Protein AF-A0AAE1WZX2-F1 (afdb_monomer)

Nearest PDB structures (foldseek):
  6ylh-assembly1_t  TM=7.689E-01  e=3.574E-03  Saccharomyces cerevisiae
  7b2l-assembly1_B  TM=4.454E-01  e=8.174E+00  Saccharomyces cerevisiae S288C

Secondary structure (DSSP, 8-state):
-------SSGGGTTSSSS-S---HHHHHHHHHH-SGGGHHHHHHHHHHHHHHHHHHHHHHHHHHH--S-----HHHHHHHHHHHHHHHHHGGG-TTTTTTHHHHHHHHHHHHHTT--HHHHHHHTT-

InterPro domains:
  IPR027312 Sda1 [PTHR12730] (17-122)

Foldseek 3Di:
DDDDDPPPVVVVPPPPPPPPVPPLVVVLVVCQVPVVVCVVVVVVLVVVLVVLLVVVVVLLVVVVVDPDDDPRPVVSVVSNLSSLVSCVSCCVVCVPSCVCVVVVVVVSCVVCVVRPDPVSVVSVVVD

Mean predicted aligned error: 12.07 Å

Structure (mmCIF, N/CA/C/O backbone):
data_AF-A0AAE1WZX2-F1
#
_entry.id   AF-A0AAE1WZX2-F1
#
loop_
_atom_site.group_PDB
_atom_site.id
_atom_site.type_symbol
_atom_site.label_atom_id
_atom_site.label_alt_id
_atom_site.label_comp_id
_atom_site.label_asym_id
_atom_site.label_entity_id
_atom_site.label_seq_id
_atom_site.pdbx_PDB_ins_code
_atom_site.Cartn_x
_atom_site.Cartn_y
_atom_site.Cartn_z
_atom_site.occupancy
_atom_site.B_iso_or_equiv
_atom_site.auth_seq_id
_atom_site.auth_comp_id
_atom_site.auth_asym_id
_atom_site.auth_atom_id
_atom_site.pdbx_PDB_model_num
ATOM 1 N N . MET A 1 1 ? 2.071 52.238 -14.426 1.00 37.94 1 MET A N 1
ATOM 2 C CA . MET A 1 1 ? 2.712 50.943 -14.741 1.00 37.94 1 MET A CA 1
ATOM 3 C C . MET A 1 1 ? 2.263 49.960 -13.679 1.00 37.94 1 MET A C 1
ATOM 5 O O . MET A 1 1 ? 2.507 50.214 -12.510 1.00 37.94 1 MET A O 1
ATOM 9 N N . ALA A 1 2 ? 1.477 48.960 -14.070 1.00 35.06 2 ALA A N 1
ATOM 10 C CA . ALA A 1 2 ? 0.855 48.009 -13.158 1.00 35.06 2 ALA A CA 1
ATOM 11 C C . ALA A 1 2 ? 1.895 47.001 -12.648 1.00 35.06 2 ALA A C 1
ATOM 13 O O . ALA A 1 2 ? 2.535 46.328 -13.453 1.00 35.06 2 ALA A O 1
ATOM 14 N N . SER A 1 3 ? 2.045 46.902 -11.328 1.00 45.66 3 SER A N 1
ATOM 15 C CA . SER A 1 3 ? 2.708 45.772 -10.679 1.00 45.66 3 SER A CA 1
ATOM 16 C C . SER A 1 3 ? 1.691 44.642 -10.556 1.00 45.66 3 SER A C 1
ATOM 18 O O . SER A 1 3 ? 0.670 44.807 -9.890 1.00 45.66 3 SER A O 1
ATOM 20 N N . LEU A 1 4 ? 1.955 43.516 -11.217 1.00 45.91 4 LEU A N 1
ATOM 21 C CA . LEU A 1 4 ? 1.252 42.254 -10.995 1.00 45.91 4 LEU A CA 1
ATOM 22 C C . LEU A 1 4 ? 2.203 41.256 -10.316 1.00 45.91 4 LEU A C 1
ATOM 24 O O . LEU A 1 4 ? 3.412 41.330 -10.535 1.00 45.91 4 LEU A O 1
ATOM 28 N N . PRO A 1 5 ? 1.668 40.395 -9.437 1.00 48.69 5 PRO A N 1
ATOM 29 C CA . PRO A 1 5 ? 2.390 39.876 -8.286 1.00 48.69 5 PRO A CA 1
ATOM 30 C C . PRO A 1 5 ? 3.218 38.628 -8.585 1.00 48.69 5 PRO A C 1
ATOM 32 O O . PRO A 1 5 ? 2.799 37.722 -9.306 1.00 48.69 5 PRO A O 1
ATOM 35 N N . ASP A 1 6 ? 4.358 38.578 -7.904 1.00 42.53 6 ASP A N 1
ATOM 36 C CA . ASP A 1 6 ? 5.196 37.422 -7.592 1.00 42.53 6 ASP A CA 1
ATOM 37 C C . ASP A 1 6 ? 4.409 36.390 -6.749 1.00 42.53 6 ASP A C 1
ATOM 39 O O . ASP A 1 6 ? 4.695 36.143 -5.587 1.00 42.53 6 ASP A O 1
ATOM 43 N N . LEU A 1 7 ? 3.322 35.840 -7.300 1.00 46.22 7 LEU A N 1
ATOM 44 C CA . LEU A 1 7 ? 2.480 34.819 -6.652 1.00 46.22 7 LEU A CA 1
ATOM 45 C C . LEU A 1 7 ? 2.776 33.406 -7.190 1.00 46.22 7 LEU A C 1
ATOM 47 O O . LEU A 1 7 ? 2.117 32.438 -6.826 1.00 46.22 7 LEU A O 1
ATOM 51 N N . ALA A 1 8 ? 3.755 33.277 -8.089 1.00 45.69 8 ALA A N 1
ATOM 52 C CA . ALA A 1 8 ? 4.148 31.997 -8.675 1.00 45.69 8 ALA A CA 1
ATOM 53 C C . ALA A 1 8 ? 5.298 31.318 -7.910 1.00 45.69 8 ALA A C 1
ATOM 55 O O . ALA A 1 8 ? 5.420 30.096 -7.960 1.00 45.69 8 ALA A O 1
ATOM 56 N N . ALA A 1 9 ? 6.116 32.083 -7.178 1.00 41.31 9 ALA A N 1
ATOM 57 C CA . ALA A 1 9 ? 7.280 31.549 -6.473 1.00 41.31 9 ALA A CA 1
ATOM 58 C C . ALA A 1 9 ? 6.918 30.824 -5.161 1.00 41.31 9 ALA A C 1
ATOM 60 O O . ALA A 1 9 ? 7.634 29.912 -4.750 1.00 41.31 9 ALA A O 1
ATOM 61 N N . ASP A 1 10 ? 5.782 31.160 -4.542 1.00 38.34 10 ASP A N 1
ATOM 62 C CA . ASP A 1 10 ? 5.378 30.585 -3.249 1.00 38.34 10 ASP A CA 1
ATOM 63 C C . ASP A 1 10 ? 4.636 29.236 -3.380 1.00 38.34 10 ASP A C 1
ATOM 65 O O . ASP A 1 10 ? 4.603 28.435 -2.450 1.00 38.34 10 ASP A O 1
ATOM 69 N N . LEU A 1 11 ? 4.114 28.902 -4.569 1.00 44.56 11 LEU A N 1
ATOM 70 C CA . LEU A 1 11 ? 3.355 27.658 -4.780 1.00 44.56 11 LEU A CA 1
ATOM 71 C C . LEU A 1 11 ? 4.228 26.403 -4.936 1.00 44.56 11 LEU A C 1
ATOM 73 O O . LEU A 1 11 ? 3.714 25.287 -4.871 1.00 44.56 11 LEU A O 1
ATOM 77 N N . ILE A 1 12 ? 5.544 26.552 -5.106 1.00 49.81 12 ILE A N 1
ATOM 78 C CA . ILE A 1 12 ? 6.456 25.409 -5.294 1.00 49.81 12 ILE A CA 1
ATOM 79 C C . ILE A 1 12 ? 7.039 24.924 -3.950 1.00 49.81 12 ILE A C 1
ATOM 81 O O . ILE A 1 12 ? 7.570 23.818 -3.851 1.00 49.81 12 ILE A O 1
ATOM 85 N N . SER A 1 13 ? 6.835 25.672 -2.860 1.00 41.59 13 SER A N 1
ATOM 86 C CA . SER A 1 13 ? 7.379 25.336 -1.534 1.00 41.59 13 SER A CA 1
ATOM 87 C C . SER A 1 13 ? 6.486 24.412 -0.685 1.00 41.59 13 SER A C 1
ATOM 89 O O . SER A 1 13 ? 6.749 24.195 0.497 1.00 41.59 13 SER A O 1
ATOM 91 N N . ALA A 1 14 ? 5.439 23.819 -1.273 1.00 40.75 14 ALA A N 1
ATOM 92 C CA . ALA A 1 14 ? 4.497 22.938 -0.570 1.00 40.75 14 ALA A CA 1
ATOM 93 C C . ALA A 1 14 ? 4.634 21.436 -0.902 1.00 40.75 14 ALA A C 1
ATOM 95 O O . ALA A 1 14 ? 3.789 20.647 -0.487 1.00 40.75 14 ALA A O 1
ATOM 96 N N . SER A 1 15 ? 5.692 20.999 -1.600 1.00 47.56 15 SER A N 1
ATOM 97 C CA . SER A 1 15 ? 5.908 19.568 -1.912 1.00 47.56 15 SER A CA 1
ATOM 98 C C . SER A 1 15 ? 7.029 18.893 -1.097 1.00 47.56 15 SER A C 1
ATOM 100 O O . SER A 1 15 ? 7.354 17.733 -1.340 1.00 47.56 15 SER A O 1
ATOM 102 N N . GLY A 1 16 ? 7.629 19.588 -0.122 1.00 40.81 16 GLY A N 1
ATOM 103 C CA . GLY A 1 16 ? 8.845 19.129 0.572 1.00 40.81 16 GLY A CA 1
ATOM 104 C C . GLY A 1 16 ? 8.670 18.546 1.981 1.00 40.81 16 GLY A C 1
ATOM 105 O O . GLY A 1 16 ? 9.660 18.150 2.590 1.00 40.81 16 GLY A O 1
ATOM 106 N N . ARG A 1 17 ? 7.451 18.493 2.539 1.00 43.91 17 ARG A N 1
ATOM 107 C CA . ARG A 1 17 ? 7.222 18.165 3.967 1.00 43.91 17 ARG A CA 1
ATOM 108 C C . ARG A 1 17 ? 6.653 16.774 4.275 1.00 43.91 17 ARG A C 1
ATOM 110 O O . ARG A 1 17 ? 6.260 16.528 5.405 1.00 43.91 17 ARG A O 1
ATOM 117 N N . ALA A 1 18 ? 6.658 15.837 3.327 1.00 42.72 18 ALA A N 1
ATOM 118 C CA . ALA A 1 18 ? 6.295 14.435 3.603 1.00 42.72 18 ALA A CA 1
ATOM 119 C C . ALA A 1 18 ? 7.496 13.468 3.569 1.00 42.72 18 ALA A C 1
ATOM 121 O O . ALA A 1 18 ? 7.310 12.255 3.549 1.00 42.72 18 ALA A O 1
ATOM 122 N N . SER A 1 19 ? 8.721 14.007 3.563 1.00 43.16 19 SER A N 1
ATOM 123 C CA . SER A 1 19 ? 9.962 13.246 3.752 1.00 43.16 19 SER A CA 1
ATOM 124 C C . SER A 1 19 ? 10.500 13.379 5.184 1.00 43.16 19 SER A C 1
ATOM 126 O O . SER A 1 19 ? 11.695 13.217 5.424 1.00 43.16 19 SER A O 1
ATOM 128 N N . GLU A 1 20 ? 9.642 13.625 6.178 1.00 42.97 20 GLU A N 1
ATOM 129 C CA . GLU A 1 20 ? 9.904 12.969 7.456 1.00 42.97 20 GLU A CA 1
ATOM 130 C C . GLU A 1 20 ? 9.727 11.493 7.158 1.00 42.97 20 GLU A C 1
ATOM 132 O O . GLU A 1 20 ? 8.628 11.045 6.856 1.00 42.97 20 GLU A O 1
ATOM 137 N N . LYS A 1 21 ? 10.854 10.790 7.092 1.00 55.00 21 LYS A N 1
ATOM 138 C CA . LYS A 1 21 ? 10.987 9.358 6.867 1.00 55.00 21 LYS A CA 1
ATOM 139 C C . LYS A 1 21 ? 10.022 8.639 7.813 1.00 55.00 21 LYS A C 1
ATOM 141 O O . LYS A 1 21 ? 10.400 8.313 8.936 1.00 55.00 21 LYS A O 1
ATOM 146 N N . LEU A 1 22 ? 8.762 8.481 7.395 1.00 60.44 22 LEU A N 1
ATOM 147 C CA . LEU A 1 22 ? 7.729 7.829 8.181 1.00 60.44 22 LEU A CA 1
ATOM 148 C C . LEU A 1 22 ? 8.310 6.465 8.487 1.00 60.44 22 LEU A C 1
ATOM 150 O O . LEU A 1 22 ? 8.582 5.682 7.577 1.00 60.44 22 LEU A O 1
ATOM 154 N N . ASN A 1 23 ? 8.605 6.215 9.759 1.00 83.38 23 ASN A N 1
ATOM 155 C CA . ASN A 1 23 ? 9.042 4.902 10.176 1.00 83.38 23 ASN A CA 1
ATOM 156 C C . ASN A 1 23 ? 7.824 3.991 9.989 1.00 83.38 23 ASN A C 1
ATOM 158 O O . ASN A 1 23 ? 6.979 3.894 10.878 1.00 83.38 23 ASN A O 1
ATOM 162 N N . LEU A 1 24 ? 7.702 3.412 8.790 1.00 86.00 24 LEU A N 1
ATOM 163 C CA . LEU A 1 24 ? 6.556 2.615 8.364 1.00 86.00 24 LEU A CA 1
ATOM 164 C C . LEU A 1 24 ? 6.221 1.523 9.392 1.00 86.00 24 LEU A C 1
ATOM 166 O O . LEU A 1 24 ? 5.046 1.412 9.731 1.00 86.00 24 LEU A O 1
ATOM 170 N N . PRO A 1 25 ? 7.195 0.816 10.005 1.00 88.62 25 PRO A N 1
ATOM 171 C CA . PRO A 1 25 ? 6.901 -0.124 11.088 1.00 88.62 25 PRO A CA 1
ATOM 172 C C . PRO A 1 25 ? 6.207 0.511 12.304 1.00 88.62 25 PRO A C 1
ATOM 174 O O . PRO A 1 25 ? 5.243 -0.034 12.841 1.00 88.62 25 PRO A O 1
ATOM 177 N N . SER A 1 26 ? 6.670 1.681 12.749 1.00 90.31 26 SER A N 1
ATOM 178 C CA . SER A 1 26 ? 6.077 2.374 13.900 1.00 90.31 26 SER A CA 1
ATOM 179 C C . SER A 1 26 ? 4.679 2.902 13.585 1.00 90.31 26 SER A C 1
ATOM 181 O O . SER A 1 26 ? 3.774 2.796 14.413 1.00 90.31 26 SER A O 1
ATOM 183 N N . LEU A 1 27 ? 4.490 3.453 12.384 1.00 92.12 27 LEU A N 1
ATOM 184 C CA . LEU A 1 27 ? 3.192 3.939 11.928 1.00 92.12 27 LEU A CA 1
ATOM 185 C C . LEU A 1 27 ? 2.194 2.788 11.756 1.00 92.12 27 LEU A C 1
ATOM 187 O O . LEU A 1 27 ? 1.053 2.909 12.183 1.00 92.12 27 LEU A O 1
ATOM 191 N N . GLN A 1 28 ? 2.639 1.647 11.228 1.00 92.88 28 GLN A N 1
ATOM 192 C CA . GLN A 1 28 ? 1.822 0.445 11.070 1.00 92.88 28 GLN A CA 1
ATOM 193 C C . GLN A 1 28 ? 1.238 -0.005 12.413 1.00 92.88 28 GLN A C 1
ATOM 195 O O . GLN A 1 28 ? 0.041 -0.269 12.503 1.00 92.88 28 GLN A O 1
ATOM 200 N N . SER A 1 29 ? 2.057 -0.064 13.467 1.00 93.62 29 SER A N 1
ATOM 201 C CA . SER A 1 29 ? 1.589 -0.435 14.810 1.00 93.62 29 SER A CA 1
ATOM 202 C C . SER A 1 29 ? 0.532 0.534 15.348 1.00 93.62 29 SER A C 1
ATOM 204 O O . SER A 1 29 ? -0.473 0.095 15.909 1.00 93.62 29 SER A O 1
ATOM 206 N N . LYS A 1 30 ? 0.718 1.844 15.140 1.00 93.25 30 LYS A N 1
ATOM 207 C CA . LYS A 1 30 ? -0.252 2.874 15.547 1.00 93.25 30 LYS A CA 1
ATOM 208 C C . LYS A 1 30 ? -1.570 2.746 14.780 1.00 93.25 30 LYS A C 1
ATOM 210 O O . LYS A 1 30 ? -2.617 2.634 15.402 1.00 93.25 30 LYS A O 1
ATOM 215 N N . MET A 1 31 ? -1.497 2.637 13.4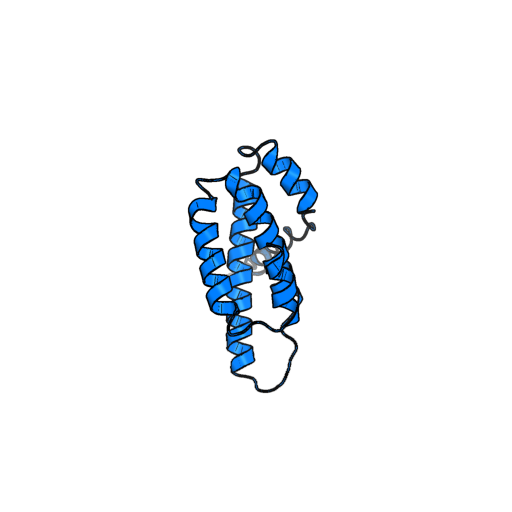55 1.00 95.44 31 MET A N 1
ATOM 216 C CA . MET A 1 31 ? -2.654 2.491 12.566 1.00 95.44 31 MET A CA 1
ATOM 217 C C . MET A 1 31 ? -3.459 1.216 12.809 1.00 95.44 31 MET A C 1
ATOM 219 O O . MET A 1 31 ? -4.663 1.207 12.585 1.00 95.44 31 MET A O 1
ATOM 223 N N . LYS A 1 32 ? -2.807 0.130 13.238 1.00 93.56 32 LYS A N 1
ATOM 224 C CA . LYS A 1 32 ? -3.489 -1.110 13.638 1.00 93.56 32 LYS A CA 1
ATOM 225 C C . LYS A 1 32 ? -4.194 -0.987 14.987 1.00 93.56 32 LYS A C 1
ATOM 227 O O . LYS A 1 32 ? -5.182 -1.676 15.212 1.00 93.56 32 LYS A O 1
ATOM 232 N N . SER A 1 33 ? -3.655 -0.160 15.881 1.00 94.44 33 SER A N 1
ATOM 233 C CA . SER A 1 33 ? -4.203 0.051 17.225 1.00 94.44 33 SER A CA 1
ATOM 234 C C . SER A 1 33 ? -5.376 1.033 17.218 1.00 94.44 33 SER A C 1
ATOM 236 O O . SER A 1 33 ? -6.312 0.857 17.988 1.00 94.44 33 SER A O 1
ATOM 238 N N . ASP A 1 34 ? -5.329 2.039 16.342 1.00 94.69 34 ASP A N 1
ATOM 239 C CA . ASP A 1 34 ? -6.375 3.047 16.160 1.00 94.69 34 ASP A CA 1
ATOM 240 C C . ASP A 1 34 ? -6.592 3.320 14.660 1.00 94.69 34 ASP A C 1
ATOM 242 O O . ASP A 1 34 ? -5.951 4.201 14.088 1.00 94.69 34 ASP A O 1
ATOM 246 N N . PRO A 1 35 ? -7.439 2.532 13.974 1.00 91.62 35 PRO A N 1
ATOM 247 C CA . PRO A 1 35 ? -7.649 2.714 12.543 1.00 91.62 35 PRO A CA 1
ATOM 248 C C . PRO A 1 35 ? -8.329 4.041 12.185 1.00 91.62 35 PRO A C 1
ATOM 250 O O . PRO A 1 35 ? -7.946 4.709 11.227 1.00 91.62 35 PRO A O 1
ATOM 253 N N . GLU A 1 36 ? -9.323 4.465 12.965 1.00 93.12 36 GLU A N 1
ATOM 254 C CA . GLU A 1 36 ? -10.112 5.661 12.646 1.00 93.12 36 GLU A CA 1
ATOM 255 C C . GLU A 1 36 ? -9.275 6.946 12.761 1.00 93.12 36 GLU A C 1
ATOM 257 O O . GLU A 1 36 ? -9.375 7.831 11.902 1.00 93.12 36 GLU A O 1
ATOM 262 N N . GLY A 1 37 ? -8.386 7.013 13.761 1.00 93.62 37 GLY A N 1
ATOM 263 C CA . GLY A 1 37 ? -7.521 8.166 14.016 1.00 93.62 37 GLY A CA 1
ATOM 264 C C . GLY A 1 37 ? -6.430 8.423 12.971 1.00 93.62 37 GLY A C 1
ATOM 265 O O . GLY A 1 37 ? -5.847 9.503 12.974 1.00 93.62 37 GLY A O 1
ATOM 266 N N . TYR A 1 38 ? -6.162 7.474 12.065 1.00 95.50 38 TYR A N 1
ATOM 267 C CA . TYR A 1 38 ? -5.069 7.559 11.081 1.00 95.50 38 TYR A CA 1
ATOM 268 C C . TYR A 1 38 ? -5.541 7.447 9.619 1.00 95.50 38 TYR A C 1
ATOM 270 O O . TYR A 1 38 ? -4.771 7.126 8.705 1.00 95.50 38 TYR A O 1
ATOM 278 N N . SER A 1 39 ? -6.820 7.727 9.365 1.00 91.12 39 SER A N 1
ATOM 279 C CA . SER A 1 39 ? -7.407 7.716 8.015 1.00 91.12 39 SER A CA 1
ATOM 280 C C . SER A 1 39 ? -6.736 8.709 7.044 1.00 91.12 39 SER A C 1
ATOM 282 O O . SER A 1 39 ? -6.593 8.425 5.847 1.00 91.12 39 SER A O 1
ATOM 284 N N . SER A 1 40 ? -6.256 9.853 7.542 1.00 92.00 40 SER A N 1
ATOM 285 C CA . SER A 1 40 ? -5.483 10.838 6.771 1.00 92.00 40 SER A CA 1
ATOM 286 C C . SER A 1 40 ? -4.139 10.292 6.294 1.00 92.00 40 SER A C 1
ATOM 288 O O . SER A 1 40 ? -3.787 10.428 5.120 1.00 92.00 40 SER A O 1
ATOM 290 N N . GLU A 1 41 ? -3.401 9.640 7.188 1.00 93.75 41 GLU A N 1
ATOM 291 C CA . GLU A 1 41 ? -2.100 9.031 6.940 1.00 93.75 41 GLU A CA 1
ATOM 292 C C . GLU A 1 41 ? -2.238 7.876 5.955 1.00 93.75 41 GLU A C 1
ATOM 294 O O . GLU A 1 41 ? -1.457 7.784 5.006 1.00 93.75 41 GLU A O 1
ATOM 299 N N . LEU A 1 42 ? -3.278 7.049 6.116 1.00 95.25 42 LEU A N 1
ATOM 300 C CA . LEU A 1 42 ? -3.619 6.015 5.143 1.00 95.25 42 LEU A CA 1
ATOM 301 C C . LEU A 1 42 ? -3.814 6.616 3.750 1.00 95.25 42 LEU A C 1
ATOM 303 O O . LEU A 1 42 ? -3.216 6.153 2.779 1.00 95.25 42 LEU A O 1
ATOM 307 N N . THR A 1 43 ? -4.636 7.664 3.657 1.00 94.50 43 THR A N 1
ATOM 308 C CA . THR A 1 43 ? -4.944 8.330 2.388 1.00 94.50 43 THR A CA 1
ATOM 309 C C . THR A 1 43 ? -3.680 8.886 1.739 1.00 94.50 43 THR A C 1
ATOM 311 O O . THR A 1 43 ? -3.489 8.742 0.530 1.00 94.50 43 THR A O 1
ATOM 314 N N . LEU A 1 44 ? -2.794 9.499 2.528 1.00 94.19 44 LEU A N 1
ATOM 315 C CA . LEU A 1 44 ? -1.518 10.017 2.046 1.00 94.19 44 LEU A CA 1
ATOM 316 C C . LEU A 1 44 ? -0.621 8.895 1.510 1.00 94.19 44 LEU A C 1
ATOM 318 O O . LEU A 1 44 ? -0.119 8.999 0.391 1.00 94.19 44 LEU A O 1
ATOM 322 N N . ILE A 1 45 ? -0.446 7.815 2.273 1.00 94.00 45 ILE A N 1
ATOM 323 C CA . ILE A 1 45 ? 0.411 6.687 1.884 1.00 94.00 45 ILE A CA 1
ATOM 324 C C . ILE A 1 45 ? -0.135 5.992 0.642 1.00 94.00 45 ILE A C 1
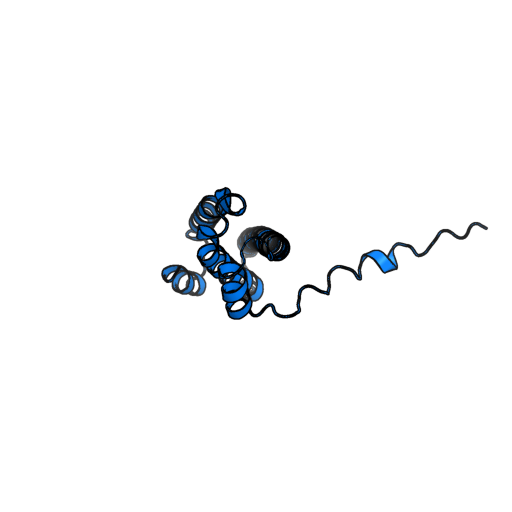ATOM 326 O O . ILE A 1 45 ? 0.638 5.649 -0.253 1.00 94.00 45 ILE A O 1
ATOM 330 N N . TYR A 1 46 ? -1.453 5.823 0.548 1.00 95.06 46 TYR A N 1
ATOM 331 C CA . TYR A 1 46 ? -2.073 5.195 -0.611 1.00 95.06 46 TYR A CA 1
ATOM 332 C C . TYR A 1 46 ? -1.939 6.058 -1.874 1.00 95.06 46 TYR A C 1
ATOM 334 O O . TYR A 1 46 ? -1.604 5.538 -2.938 1.00 95.06 46 TYR A O 1
ATOM 342 N N . LYS A 1 47 ? -2.088 7.387 -1.763 1.00 94.50 47 LYS A N 1
ATOM 343 C CA . LYS A 1 47 ? -1.779 8.315 -2.867 1.00 94.50 47 LYS A CA 1
ATOM 344 C C . LYS A 1 47 ? -0.315 8.221 -3.293 1.00 94.50 47 LYS A C 1
ATOM 346 O O . LYS A 1 47 ? -0.039 8.133 -4.482 1.00 94.50 47 LYS A O 1
ATOM 351 N N . GLN A 1 48 ? 0.608 8.183 -2.333 1.00 93.00 48 GLN A N 1
ATOM 352 C CA . GLN A 1 48 ? 2.040 8.046 -2.610 1.00 93.00 48 GLN A CA 1
ATOM 353 C C . GLN A 1 48 ? 2.363 6.717 -3.304 1.00 93.00 48 GLN A C 1
ATOM 355 O O . GLN A 1 48 ? 3.127 6.716 -4.260 1.00 93.00 48 GLN A O 1
ATOM 360 N N . PHE A 1 49 ? 1.741 5.610 -2.888 1.00 92.88 49 PHE A N 1
ATOM 361 C CA . PHE A 1 49 ? 1.845 4.325 -3.584 1.00 92.88 49 PHE A CA 1
ATOM 362 C C . PHE A 1 49 ? 1.409 4.440 -5.051 1.00 92.88 49 PHE A C 1
ATOM 364 O O . PHE A 1 49 ? 2.151 4.016 -5.934 1.00 92.88 49 PHE A O 1
ATOM 371 N N . LYS A 1 50 ? 0.256 5.066 -5.325 1.00 91.81 50 LYS A N 1
ATOM 372 C CA . LYS A 1 50 ? -0.232 5.265 -6.700 1.00 91.81 50 LYS A CA 1
ATOM 373 C C . LYS A 1 50 ? 0.716 6.121 -7.535 1.00 91.81 50 LYS A C 1
ATOM 375 O O . LYS A 1 50 ? 1.038 5.745 -8.655 1.00 91.81 50 LYS A O 1
ATOM 380 N N . SER A 1 51 ? 1.224 7.217 -6.977 1.00 91.00 51 SER A N 1
ATOM 381 C CA . SER A 1 51 ? 2.203 8.058 -7.672 1.00 91.00 51 SER A CA 1
ATOM 382 C C . SER A 1 51 ? 3.511 7.310 -7.955 1.00 91.00 51 SER A C 1
ATOM 384 O O . SER A 1 51 ? 4.023 7.380 -9.067 1.00 91.00 51 SER A O 1
ATOM 386 N N . SER A 1 52 ? 4.043 6.548 -6.992 1.00 87.75 52 SER A N 1
ATOM 387 C CA . SER A 1 52 ? 5.240 5.719 -7.204 1.00 87.75 52 SER A CA 1
ATOM 388 C C . SER A 1 52 ? 5.009 4.622 -8.247 1.00 87.75 52 SER A C 1
ATOM 390 O O . SER A 1 52 ? 5.911 4.323 -9.025 1.00 87.75 52 SER A O 1
ATOM 392 N N . LEU A 1 53 ? 3.804 4.049 -8.293 1.00 88.62 53 LEU A N 1
ATOM 393 C CA . LEU A 1 53 ? 3.407 3.059 -9.290 1.00 88.62 53 LEU A CA 1
ATOM 394 C C . LEU A 1 53 ? 3.401 3.655 -10.705 1.00 88.62 53 LEU A C 1
ATOM 396 O O . LEU A 1 53 ? 3.988 3.073 -11.615 1.00 88.62 53 LEU A O 1
ATOM 400 N N . GLU A 1 54 ? 2.778 4.821 -10.885 1.00 88.75 54 GLU A N 1
ATOM 401 C CA . GLU A 1 54 ? 2.744 5.532 -12.170 1.00 88.75 54 GLU A CA 1
ATOM 402 C C . GLU A 1 54 ? 4.155 5.907 -12.641 1.00 88.75 54 GLU A C 1
ATOM 404 O O . GLU A 1 54 ? 4.516 5.649 -13.791 1.00 88.75 54 GLU A O 1
ATOM 409 N N . LEU A 1 55 ? 4.985 6.443 -11.739 1.00 86.94 55 LEU A N 1
ATOM 410 C CA . LEU A 1 55 ? 6.379 6.782 -12.036 1.00 86.94 55 LEU A CA 1
ATOM 411 C C . LEU A 1 55 ? 7.197 5.548 -12.426 1.00 86.94 55 LEU A C 1
ATOM 413 O O . LEU A 1 55 ? 7.944 5.592 -13.402 1.00 86.94 55 LEU A O 1
ATOM 417 N N . PHE A 1 56 ? 7.042 4.434 -11.707 1.00 84.19 56 PHE A N 1
ATOM 418 C CA . PHE A 1 56 ? 7.720 3.184 -12.042 1.00 84.19 56 PHE A CA 1
ATOM 419 C C . PHE A 1 56 ? 7.314 2.682 -13.433 1.00 84.19 56 PHE A C 1
ATOM 421 O O . PHE A 1 56 ? 8.170 2.319 -14.237 1.00 84.19 56 PHE A O 1
ATOM 428 N N . GLN A 1 57 ? 6.019 2.709 -13.760 1.00 83.44 57 GLN A N 1
ATOM 429 C CA . GLN A 1 57 ? 5.530 2.309 -15.082 1.00 83.44 57 GLN A CA 1
ATOM 430 C C . GLN A 1 57 ? 6.095 3.196 -16.198 1.00 83.44 57 GLN A C 1
ATOM 432 O O . GLN A 1 57 ? 6.506 2.682 -17.241 1.00 83.44 57 GLN A O 1
ATOM 437 N N . GLN A 1 58 ? 6.178 4.510 -15.972 1.00 84.31 58 GLN A N 1
ATOM 438 C CA . GLN A 1 58 ? 6.827 5.439 -16.900 1.00 84.31 58 GLN A CA 1
ATOM 439 C C . GLN A 1 58 ? 8.319 5.127 -17.066 1.00 84.31 58 GLN A C 1
ATOM 441 O O . GLN A 1 58 ? 8.810 5.093 -18.193 1.00 84.31 58 GLN A O 1
ATOM 446 N N . GLN A 1 59 ? 9.037 4.842 -15.975 1.00 78.94 59 GLN A N 1
ATOM 447 C CA . GLN A 1 59 ? 10.451 4.458 -16.029 1.00 78.94 59 GLN A CA 1
ATOM 448 C C . GLN A 1 59 ? 10.664 3.162 -16.815 1.00 78.94 59 GLN A C 1
ATOM 450 O O . GLN A 1 59 ? 11.558 3.103 -17.656 1.00 78.94 59 GLN A O 1
ATOM 455 N N . VAL A 1 60 ? 9.831 2.141 -16.598 1.00 76.00 60 VAL A N 1
ATOM 456 C CA . VAL A 1 60 ? 9.894 0.882 -17.359 1.00 76.00 60 VAL A CA 1
ATOM 457 C C . VAL A 1 60 ? 9.637 1.131 -18.849 1.00 76.00 60 VAL A C 1
ATOM 459 O O . VAL A 1 60 ? 10.386 0.626 -19.686 1.00 76.00 60 VAL A O 1
ATOM 462 N N . ALA A 1 61 ? 8.640 1.951 -19.195 1.00 76.38 61 ALA A N 1
ATOM 463 C CA . ALA A 1 61 ? 8.336 2.291 -20.586 1.00 76.38 61 ALA A CA 1
ATOM 464 C C . ALA A 1 61 ? 9.482 3.056 -21.279 1.00 76.38 61 ALA A C 1
ATOM 466 O O . ALA A 1 61 ? 9.821 2.757 -22.423 1.00 76.38 61 ALA A O 1
ATOM 467 N N . LEU A 1 62 ? 10.116 4.009 -20.585 1.00 73.19 62 LEU A N 1
ATOM 468 C CA . LEU A 1 62 ? 11.234 4.797 -21.119 1.00 73.19 62 LEU A CA 1
ATOM 469 C C . LEU A 1 62 ? 12.536 3.987 -21.225 1.00 73.19 62 LEU A C 1
ATOM 471 O O . LEU A 1 62 ? 13.262 4.110 -22.218 1.00 73.19 62 LEU A O 1
ATOM 475 N N . ASN A 1 63 ? 12.815 3.118 -20.249 1.00 64.12 63 ASN A N 1
ATOM 476 C CA . ASN A 1 63 ? 13.960 2.205 -20.289 1.00 64.12 63 ASN A CA 1
ATOM 477 C C . ASN A 1 63 ? 13.835 1.188 -21.432 1.00 64.12 63 ASN A C 1
ATOM 479 O O . ASN A 1 63 ? 14.843 0.805 -22.016 1.00 64.12 63 ASN A O 1
ATOM 483 N N . PHE A 1 64 ? 12.614 0.812 -21.827 1.00 54.16 64 PHE A N 1
ATOM 484 C CA . PHE A 1 64 ? 12.392 -0.009 -23.021 1.00 54.16 64 PHE A CA 1
ATOM 485 C C . PHE A 1 64 ? 12.776 0.720 -24.322 1.00 54.16 64 PHE A C 1
ATOM 487 O O . PHE A 1 64 ? 13.248 0.096 -25.270 1.00 54.16 64 PHE A O 1
ATOM 494 N N . THR A 1 65 ? 12.615 2.048 -24.376 1.00 50.44 65 THR A N 1
ATOM 495 C CA . THR A 1 65 ? 12.989 2.859 -25.552 1.00 50.44 65 THR A CA 1
ATOM 496 C C . THR A 1 65 ? 14.474 3.224 -25.629 1.00 50.44 65 THR A C 1
ATOM 498 O O . THR A 1 65 ? 14.946 3.602 -26.699 1.00 50.44 65 THR A O 1
ATOM 501 N N . SER A 1 66 ? 15.229 3.086 -24.535 1.00 44.06 66 SER A N 1
ATOM 502 C CA . SER A 1 66 ? 16.655 3.424 -24.484 1.00 44.06 66 SER A CA 1
ATOM 503 C C . SER A 1 66 ? 17.495 2.160 -24.296 1.00 44.06 66 SER A C 1
ATOM 505 O O . SER A 1 66 ? 17.678 1.690 -23.183 1.00 44.06 66 SER A O 1
ATOM 507 N N . LEU A 1 67 ? 18.083 1.637 -25.378 1.00 45.62 67 LEU A N 1
ATOM 508 C CA . LEU A 1 67 ? 19.028 0.499 -25.381 1.00 45.62 67 LEU A CA 1
ATOM 509 C C . LEU A 1 67 ? 20.309 0.730 -24.533 1.00 45.62 67 LEU A C 1
ATOM 511 O O . LEU A 1 67 ? 21.176 -0.135 -24.450 1.00 45.62 67 LEU A O 1
ATOM 515 N N . SER A 1 68 ? 20.460 1.885 -23.887 1.00 45.34 68 SER A N 1
ATOM 516 C CA . SER A 1 68 ? 21.604 2.197 -23.036 1.00 45.34 68 SER A CA 1
ATOM 517 C C . SER A 1 68 ? 21.233 1.949 -21.577 1.00 45.34 68 SER A C 1
ATOM 519 O O . SER A 1 68 ? 20.415 2.680 -21.029 1.00 45.34 68 SER A O 1
ATOM 521 N N . GLY A 1 69 ? 21.836 0.924 -20.966 1.00 47.03 69 GLY A N 1
ATOM 522 C CA . GLY A 1 69 ? 21.608 0.462 -19.592 1.00 47.03 69 GLY A CA 1
ATOM 523 C C . GLY A 1 69 ? 21.878 1.506 -18.507 1.00 47.03 69 GLY A C 1
ATOM 524 O O . GLY A 1 69 ? 22.861 1.418 -17.774 1.00 47.03 69 GLY A O 1
ATOM 525 N N . ILE A 1 70 ? 20.987 2.484 -18.383 1.00 45.88 70 ILE A N 1
ATOM 526 C CA . ILE A 1 70 ? 20.911 3.372 -17.233 1.00 45.88 70 ILE A CA 1
ATOM 527 C C . ILE A 1 70 ? 20.081 2.626 -16.197 1.00 45.88 70 ILE A C 1
ATOM 529 O O . ILE A 1 70 ? 18.911 2.323 -16.424 1.00 45.88 70 ILE A O 1
ATOM 533 N N . ALA A 1 71 ? 20.729 2.270 -15.088 1.00 50.03 71 ALA A N 1
ATOM 534 C CA . ALA A 1 71 ? 20.093 1.640 -13.946 1.00 50.03 71 ALA A CA 1
ATOM 535 C C . ALA A 1 71 ? 18.820 2.420 -13.594 1.00 50.03 71 ALA A C 1
ATOM 537 O O . ALA A 1 71 ? 18.892 3.592 -13.223 1.00 50.03 71 ALA A O 1
ATOM 538 N N . SER A 1 72 ? 17.662 1.775 -13.757 1.00 55.41 72 SER A N 1
ATOM 539 C CA . SER A 1 72 ? 16.386 2.251 -13.228 1.00 55.41 72 SER A CA 1
ATOM 540 C C . SER A 1 72 ? 16.619 2.759 -11.812 1.00 55.41 72 SER A C 1
ATOM 542 O O . SER A 1 72 ? 17.203 2.020 -11.015 1.00 55.41 72 SER A O 1
ATOM 544 N N . ASP A 1 73 ? 16.220 3.998 -11.521 1.00 60.47 73 ASP A N 1
ATOM 545 C CA . ASP A 1 73 ? 16.436 4.609 -10.213 1.00 60.47 73 ASP A CA 1
ATOM 546 C C . ASP A 1 73 ? 15.833 3.699 -9.131 1.00 60.47 73 ASP A C 1
ATOM 548 O O . ASP A 1 73 ? 14.615 3.630 -8.948 1.00 60.47 73 ASP A O 1
ATOM 552 N N . SER A 1 74 ? 16.701 2.930 -8.461 1.00 70.44 74 SER A N 1
ATOM 553 C CA . SER A 1 74 ? 16.305 1.857 -7.540 1.00 70.44 74 SER A CA 1
ATOM 554 C C . SER A 1 74 ? 15.467 2.403 -6.381 1.00 70.44 74 SER A C 1
ATOM 556 O O . SER A 1 74 ? 14.698 1.667 -5.765 1.00 70.44 74 SER A O 1
ATOM 558 N N . THR A 1 75 ? 15.569 3.709 -6.124 1.00 79.38 75 THR A N 1
ATOM 559 C CA . THR A 1 75 ? 14.800 4.433 -5.115 1.00 79.38 75 THR A CA 1
ATOM 560 C C . THR A 1 75 ? 13.299 4.334 -5.374 1.00 79.38 75 THR A C 1
ATOM 562 O O . THR A 1 75 ? 12.560 3.992 -4.458 1.00 79.38 75 THR A O 1
ATOM 565 N N . VAL A 1 76 ? 12.838 4.530 -6.619 1.00 80.94 76 VAL A N 1
ATOM 566 C CA . VAL A 1 76 ? 11.399 4.469 -6.949 1.00 80.94 76 VAL A CA 1
ATOM 567 C C . VAL A 1 76 ? 10.854 3.059 -6.737 1.00 80.94 76 VAL A C 1
ATOM 569 O O . VAL A 1 76 ? 9.792 2.881 -6.142 1.00 80.94 76 VAL A O 1
ATOM 572 N N . ALA A 1 77 ? 11.601 2.048 -7.183 1.00 80.75 77 ALA A N 1
ATOM 573 C CA . ALA A 1 77 ? 11.204 0.653 -7.032 1.00 80.75 77 ALA A CA 1
ATOM 574 C C . ALA A 1 77 ? 11.203 0.203 -5.561 1.00 80.75 77 ALA A C 1
ATOM 576 O O . ALA A 1 77 ? 10.309 -0.531 -5.135 1.00 80.75 77 ALA A O 1
ATOM 577 N N . LYS A 1 78 ? 12.174 0.675 -4.772 1.00 83.00 78 LYS A N 1
ATOM 578 C CA . LYS A 1 78 ? 12.248 0.428 -3.332 1.00 83.00 78 LYS A CA 1
ATOM 579 C C . LYS A 1 78 ? 11.097 1.088 -2.579 1.00 83.00 78 LYS A C 1
ATOM 581 O O . LYS A 1 78 ? 10.417 0.406 -1.820 1.00 83.00 78 LYS A O 1
ATOM 586 N N . ASP A 1 79 ? 10.846 2.372 -2.817 1.00 85.00 79 ASP A N 1
ATOM 587 C CA . ASP A 1 79 ? 9.763 3.110 -2.158 1.00 85.00 79 ASP A CA 1
ATOM 588 C C . ASP A 1 79 ? 8.394 2.505 -2.493 1.00 85.00 79 ASP A C 1
ATOM 590 O O . ASP A 1 79 ? 7.522 2.405 -1.626 1.00 85.00 79 ASP A O 1
ATOM 594 N N . LEU A 1 80 ? 8.212 2.053 -3.740 1.00 87.88 80 LEU A N 1
ATOM 595 C CA . LEU A 1 80 ? 7.026 1.311 -4.161 1.00 87.88 80 LEU A CA 1
ATOM 596 C C . LEU A 1 80 ? 6.893 -0.018 -3.399 1.00 87.88 80 LEU A C 1
ATOM 598 O O . LEU A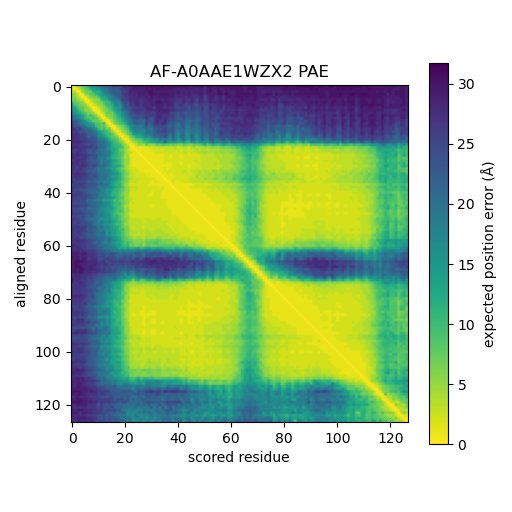 1 80 ? 5.805 -0.332 -2.915 1.00 87.88 80 LEU A O 1
ATOM 602 N N . GLY A 1 81 ? 7.997 -0.757 -3.248 1.00 86.75 81 GLY A N 1
ATOM 603 C CA . GLY A 1 81 ? 8.100 -1.979 -2.443 1.00 86.75 81 GLY A CA 1
ATOM 604 C C . GLY A 1 81 ? 7.696 -1.794 -0.987 1.00 86.75 81 GLY A C 1
ATOM 605 O O . GLY A 1 81 ? 6.774 -2.454 -0.504 1.00 86.75 81 GLY A O 1
ATOM 606 N N . ASP A 1 82 ? 8.343 -0.852 -0.307 1.00 89.31 82 ASP A N 1
ATOM 607 C CA . ASP A 1 82 ? 8.126 -0.579 1.113 1.00 89.31 82 ASP A CA 1
ATOM 608 C C . ASP A 1 82 ? 6.667 -0.160 1.383 1.00 89.31 82 ASP A C 1
ATOM 610 O O . ASP A 1 82 ? 6.040 -0.607 2.349 1.00 89.31 82 ASP A O 1
ATOM 614 N N . ARG A 1 83 ? 6.080 0.652 0.494 1.00 91.75 83 ARG A N 1
ATOM 615 C CA . ARG A 1 83 ? 4.682 1.100 0.605 1.00 91.75 83 ARG A CA 1
ATOM 616 C C . ARG A 1 83 ? 3.680 0.005 0.279 1.00 91.75 83 ARG A C 1
ATOM 618 O O . ARG A 1 83 ? 2.657 -0.081 0.955 1.00 91.75 83 ARG A O 1
ATOM 625 N N . ALA A 1 84 ? 3.957 -0.829 -0.721 1.00 92.44 84 ALA A N 1
ATOM 626 C CA . ALA A 1 84 ? 3.119 -1.982 -1.019 1.00 92.44 84 ALA A CA 1
ATOM 627 C C . ALA A 1 84 ? 3.080 -2.934 0.185 1.00 92.44 84 ALA A C 1
ATOM 629 O O . ALA A 1 84 ? 2.002 -3.263 0.672 1.00 92.44 84 ALA A O 1
ATOM 630 N N . MET A 1 85 ? 4.236 -3.290 0.749 1.00 91.69 85 MET A N 1
ATOM 631 C CA . MET A 1 85 ? 4.292 -4.143 1.939 1.00 91.69 85 MET A CA 1
ATOM 632 C C . MET A 1 85 ? 3.536 -3.529 3.126 1.00 91.69 85 MET A C 1
ATOM 634 O O . MET A 1 85 ? 2.760 -4.210 3.800 1.00 91.69 85 MET A O 1
ATOM 638 N N . PHE A 1 86 ? 3.700 -2.225 3.355 1.00 94.25 86 PHE A N 1
ATOM 639 C CA . PHE A 1 86 ? 2.953 -1.512 4.387 1.00 94.25 86 PHE A CA 1
ATOM 640 C C . PHE A 1 86 ? 1.430 -1.596 4.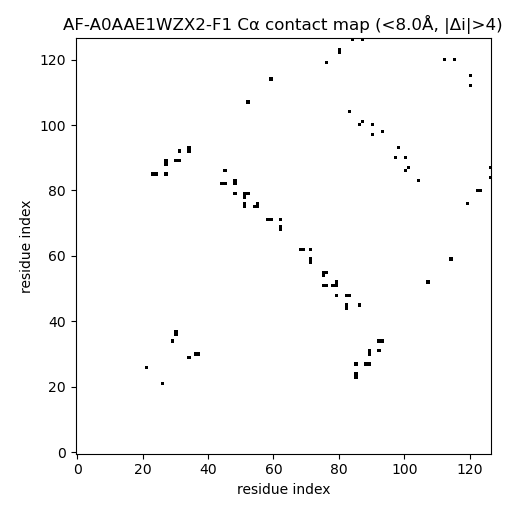183 1.00 94.25 86 PHE A C 1
ATOM 642 O O . PHE A 1 86 ? 0.707 -1.966 5.112 1.00 94.25 86 PHE A O 1
ATOM 649 N N . LEU A 1 87 ? 0.940 -1.284 2.976 1.00 95.00 87 LEU A N 1
ATOM 650 C CA . LEU A 1 87 ? -0.489 -1.293 2.647 1.00 95.00 87 LEU A CA 1
ATOM 651 C C . LEU A 1 87 ? -1.095 -2.693 2.788 1.00 95.00 87 LEU A C 1
ATOM 653 O O . LEU A 1 87 ? -2.168 -2.833 3.379 1.00 95.00 87 LEU A O 1
ATOM 657 N N . ALA A 1 88 ? -0.386 -3.737 2.352 1.00 94.06 88 ALA A N 1
ATOM 658 C CA . ALA A 1 88 ? -0.806 -5.125 2.538 1.00 94.06 88 ALA A CA 1
ATOM 659 C C . ALA A 1 88 ? -1.039 -5.460 4.021 1.00 94.06 88 ALA A C 1
ATOM 661 O O . ALA A 1 88 ? -2.056 -6.050 4.385 1.00 94.06 88 ALA A O 1
ATOM 662 N N . HIS A 1 89 ? -0.152 -5.002 4.907 1.00 95.00 89 HIS A N 1
ATOM 663 C CA . HIS A 1 89 ? -0.277 -5.253 6.340 1.00 95.00 89 HIS A CA 1
ATOM 664 C C . HIS A 1 89 ? -1.419 -4.509 7.038 1.00 95.00 89 HIS A C 1
ATOM 666 O O . HIS A 1 89 ? -1.871 -4.974 8.092 1.00 95.00 89 HIS A O 1
ATOM 672 N N . VAL A 1 90 ? -1.833 -3.349 6.525 1.00 95.19 90 VAL A N 1
ATOM 673 C CA . VAL A 1 90 ? -2.925 -2.558 7.114 1.00 95.19 90 VAL A CA 1
ATOM 674 C C . VAL A 1 90 ? -4.271 -2.818 6.435 1.00 95.19 90 VAL A C 1
ATOM 676 O O . VAL A 1 90 ? -5.296 -2.558 7.050 1.00 95.19 90 VAL A O 1
ATOM 679 N N . THR A 1 91 ? -4.301 -3.413 5.237 1.00 96.00 91 THR A N 1
ATOM 680 C CA . THR A 1 91 ? -5.535 -3.723 4.480 1.00 96.00 91 THR A CA 1
ATOM 681 C C . THR A 1 91 ? -6.651 -4.367 5.320 1.00 96.00 91 THR A C 1
ATOM 683 O O . THR A 1 91 ? -7.782 -3.890 5.227 1.00 96.00 91 THR A O 1
ATOM 686 N N . PRO A 1 92 ? -6.393 -5.361 6.201 1.00 95.00 92 PRO A N 1
ATOM 687 C CA . PRO A 1 92 ? -7.452 -5.956 7.026 1.00 95.00 92 PRO A CA 1
ATOM 688 C C . PRO A 1 92 ? -8.147 -4.977 7.989 1.00 95.00 92 PRO A C 1
ATOM 690 O O . PRO A 1 92 ? -9.265 -5.240 8.421 1.00 95.00 92 PRO A O 1
ATOM 693 N N . PHE A 1 93 ? -7.494 -3.861 8.324 1.00 95.25 93 PHE A N 1
ATOM 694 C CA . PHE A 1 93 ? -7.980 -2.837 9.254 1.00 95.25 93 PHE A CA 1
ATOM 695 C C . PHE A 1 93 ? -8.695 -1.678 8.537 1.00 95.25 93 PHE A C 1
ATOM 697 O O . PHE A 1 93 ? -9.389 -0.907 9.189 1.00 95.25 93 PHE A O 1
ATOM 704 N N . TYR A 1 94 ? -8.567 -1.586 7.206 1.00 96.06 94 TYR A N 1
ATOM 705 C CA . TYR A 1 94 ? -9.153 -0.530 6.367 1.00 96.06 94 TYR A CA 1
ATOM 706 C C . TYR A 1 94 ? -9.872 -1.111 5.134 1.00 96.06 94 TYR A C 1
ATOM 708 O O . TYR A 1 94 ? -9.520 -0.807 3.988 1.00 96.06 94 TYR A O 1
ATOM 716 N N . PRO A 1 95 ? -10.868 -1.998 5.324 1.00 93.25 95 PRO A N 1
ATOM 717 C CA . PRO A 1 95 ? -11.468 -2.760 4.228 1.00 93.25 95 PRO A CA 1
ATOM 718 C C . PRO A 1 95 ? -12.242 -1.893 3.227 1.00 93.25 95 PRO A C 1
ATOM 720 O O . PRO A 1 95 ? -12.444 -2.315 2.090 1.00 93.25 95 PRO A O 1
ATOM 723 N N . LYS A 1 96 ? -12.693 -0.697 3.627 1.00 94.75 96 LYS A N 1
ATOM 724 C CA . LYS A 1 96 ? -13.449 0.210 2.752 1.00 94.75 96 LYS A CA 1
ATOM 725 C C . LYS A 1 96 ? -12.50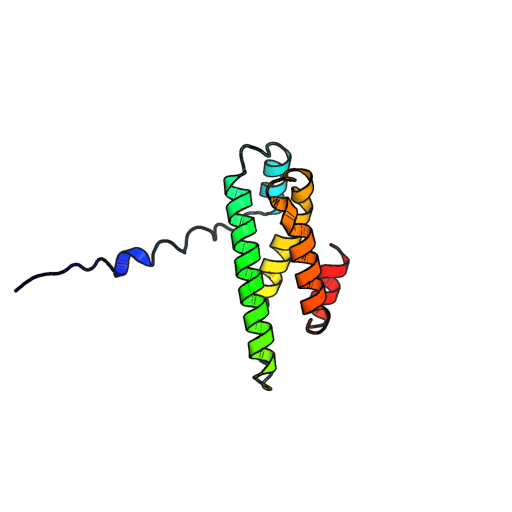3 1.065 1.915 1.00 94.75 96 LYS A C 1
ATOM 727 O O . LYS A 1 96 ? -12.668 1.174 0.704 1.00 94.75 96 LYS A O 1
ATOM 732 N N . GLU A 1 97 ? -11.500 1.638 2.563 1.00 94.44 97 GLU A N 1
ATOM 733 C CA . GLU A 1 97 ? -10.527 2.559 1.988 1.00 94.44 97 GLU A CA 1
ATOM 734 C C . GLU A 1 97 ? -9.556 1.836 1.048 1.00 94.44 97 GLU A C 1
ATOM 736 O O . GLU A 1 97 ? -9.169 2.385 0.017 1.00 94.44 97 GLU A O 1
ATOM 741 N N . LEU A 1 98 ? -9.202 0.586 1.372 1.00 95.56 98 LEU A N 1
ATOM 742 C CA . LEU A 1 98 ? -8.272 -0.242 0.601 1.00 95.56 98 LEU A CA 1
ATOM 743 C C . LEU A 1 98 ? -8.960 -1.347 -0.213 1.00 95.56 98 LEU A C 1
ATOM 745 O O . LEU A 1 98 ? -8.294 -2.262 -0.688 1.00 95.56 98 LEU A O 1
ATOM 749 N N . ALA A 1 99 ? -10.271 -1.255 -0.455 1.00 95.25 99 ALA A N 1
ATOM 750 C CA . ALA A 1 99 ? -11.016 -2.274 -1.204 1.00 95.25 99 ALA A CA 1
ATOM 751 C C . ALA A 1 99 ? -10.428 -2.576 -2.599 1.00 95.25 99 ALA A C 1
ATOM 753 O O . ALA A 1 99 ? -10.504 -3.703 -3.082 1.00 95.25 99 ALA A O 1
ATOM 754 N N . GLN A 1 100 ? -9.844 -1.569 -3.259 1.00 93.94 100 GLN A N 1
ATOM 755 C CA . GLN A 1 100 ? -9.248 -1.714 -4.594 1.00 93.94 100 GLN A CA 1
ATOM 756 C C . GLN A 1 100 ? -7.764 -2.086 -4.568 1.00 93.94 100 GLN A C 1
ATOM 758 O O . GLN A 1 100 ? -7.242 -2.572 -5.571 1.00 93.94 100 GLN A O 1
ATOM 763 N N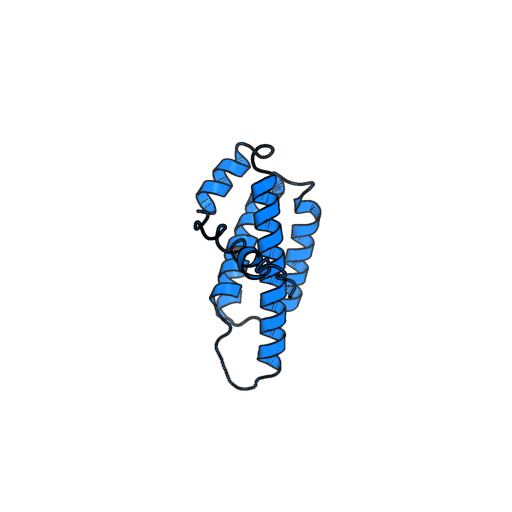 . TYR A 1 101 ? -7.093 -1.891 -3.434 1.00 94.06 101 TYR A N 1
ATOM 764 C CA . TYR A 1 101 ? -5.650 -2.060 -3.324 1.00 94.06 101 TYR A CA 1
ATOM 765 C C . TYR A 1 101 ? -5.166 -3.469 -3.729 1.00 94.06 101 TYR A C 1
ATOM 767 O O . TYR A 1 101 ? -4.238 -3.540 -4.535 1.00 94.06 101 TYR A O 1
ATOM 775 N N . PRO A 1 102 ? -5.790 -4.588 -3.298 1.00 92.31 102 PRO A N 1
ATOM 776 C CA . PRO A 1 102 ? -5.348 -5.920 -3.716 1.00 92.31 102 PRO A CA 1
ATOM 777 C C . PRO A 1 102 ? -5.373 -6.117 -5.238 1.00 92.31 102 PRO A C 1
ATOM 779 O O . PRO A 1 102 ? -4.435 -6.668 -5.806 1.00 92.31 102 PRO A O 1
ATOM 782 N N . ASN A 1 103 ? -6.408 -5.612 -5.918 1.00 92.31 103 ASN A N 1
ATOM 783 C CA . ASN A 1 103 ? -6.519 -5.703 -7.376 1.00 92.31 103 ASN A CA 1
ATOM 784 C C . ASN A 1 103 ? -5.476 -4.828 -8.086 1.00 92.31 103 ASN A C 1
ATOM 786 O O . ASN A 1 103 ? -4.922 -5.231 -9.110 1.00 92.31 103 ASN A O 1
ATOM 790 N N . GLU A 1 104 ? -5.203 -3.632 -7.554 1.00 90.88 104 GLU A N 1
ATOM 791 C CA . GLU A 1 104 ? -4.144 -2.752 -8.060 1.00 90.88 104 GLU A CA 1
ATOM 792 C C . GLU A 1 104 ? -2.760 -3.395 -7.897 1.00 90.88 104 GLU A C 1
ATOM 794 O O . GLU A 1 104 ? -1.957 -3.350 -8.829 1.00 90.88 104 GLU A O 1
ATOM 799 N N . LEU A 1 105 ? -2.508 -4.059 -6.762 1.00 89.00 105 LEU A N 1
ATOM 800 C CA . LEU A 1 105 ? -1.269 -4.790 -6.505 1.00 89.00 105 LEU A CA 1
ATOM 801 C C . LEU A 1 105 ? -1.100 -5.972 -7.467 1.00 89.00 105 LEU A C 1
ATOM 803 O O . LEU A 1 105 ? -0.040 -6.108 -8.071 1.00 89.00 105 LEU A O 1
ATOM 807 N N . VAL A 1 106 ? -2.137 -6.793 -7.663 1.00 88.88 106 VAL A N 1
ATOM 808 C CA . VAL A 1 106 ? -2.094 -7.920 -8.614 1.00 88.88 106 VAL A CA 1
ATOM 809 C C . VAL A 1 106 ? -1.814 -7.426 -10.030 1.00 88.88 106 VAL A C 1
ATOM 811 O O . VAL A 1 106 ? -0.881 -7.906 -10.669 1.00 88.88 106 VAL A O 1
ATOM 814 N N . ARG A 1 107 ? -2.550 -6.413 -10.505 1.00 86.56 107 ARG A N 1
ATOM 815 C CA . ARG A 1 107 ? -2.339 -5.838 -11.843 1.00 86.56 107 ARG A CA 1
ATOM 816 C C . ARG A 1 107 ? -0.918 -5.306 -12.010 1.00 86.56 107 ARG A C 1
ATOM 818 O O . ARG A 1 107 ? -0.301 -5.488 -13.060 1.00 86.56 107 ARG A O 1
ATOM 825 N N . PHE A 1 108 ? -0.395 -4.646 -10.979 1.00 82.69 108 PHE A N 1
ATOM 826 C CA . PHE A 1 108 ? 0.988 -4.197 -10.969 1.00 82.69 108 PHE A CA 1
ATOM 827 C C . PHE A 1 108 ? 1.959 -5.376 -11.097 1.00 82.69 108 PHE A C 1
ATOM 829 O O . PHE A 1 108 ? 2.802 -5.359 -11.997 1.00 82.69 108 PHE A O 1
ATOM 836 N N . LEU A 1 109 ? 1.814 -6.410 -10.267 1.00 79.50 109 LEU A N 1
ATOM 837 C CA . LEU A 1 109 ? 2.671 -7.597 -10.295 1.00 79.50 109 LEU A CA 1
ATOM 838 C C . LEU A 1 109 ? 2.615 -8.305 -11.653 1.00 79.50 109 LEU A C 1
ATOM 840 O O . LEU A 1 109 ? 3.658 -8.644 -12.199 1.00 79.50 109 LEU A O 1
ATOM 844 N N . GLU A 1 110 ? 1.438 -8.448 -12.260 1.00 81.50 110 GLU A N 1
ATOM 845 C CA . GLU A 1 110 ? 1.278 -9.038 -13.596 1.00 81.50 110 GLU A CA 1
ATOM 846 C C . GLU A 1 110 ? 1.963 -8.216 -14.697 1.00 81.50 110 GLU A C 1
ATOM 848 O O . GLU A 1 110 ? 2.619 -8.773 -15.584 1.00 81.50 110 GLU A O 1
ATOM 853 N N . SER A 1 111 ? 1.824 -6.885 -14.646 1.00 71.75 111 SER A N 1
ATOM 854 C CA . SER A 1 111 ? 2.460 -5.974 -15.610 1.00 71.75 111 SER A CA 1
ATOM 855 C C . SER A 1 111 ? 3.984 -5.947 -15.472 1.00 71.75 111 SER A C 1
ATOM 857 O O . SER A 1 111 ? 4.706 -5.741 -16.452 1.00 71.75 111 SER A O 1
ATOM 859 N N . SER A 1 112 ? 4.472 -6.210 -14.261 1.00 65.38 112 SER A N 1
ATOM 860 C CA . SER A 1 112 ? 5.880 -6.080 -13.920 1.00 65.38 112 SER A CA 1
ATOM 861 C C . SER A 1 112 ? 6.612 -7.422 -13.956 1.00 65.38 112 SER A C 1
ATOM 863 O O . SER A 1 112 ? 7.792 -7.434 -14.265 1.00 65.38 112 SER A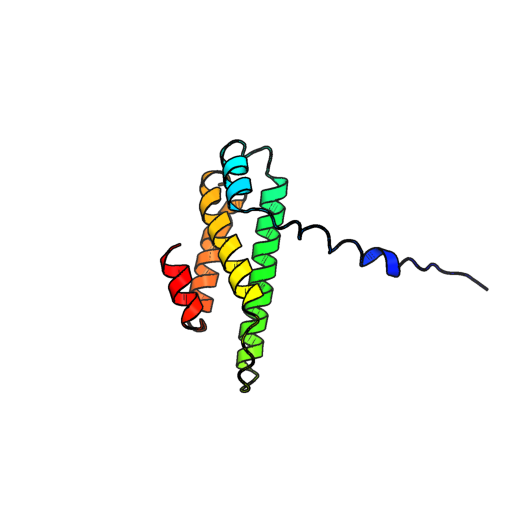 O 1
ATOM 865 N N . ALA A 1 113 ? 5.939 -8.564 -13.781 1.00 64.88 113 ALA A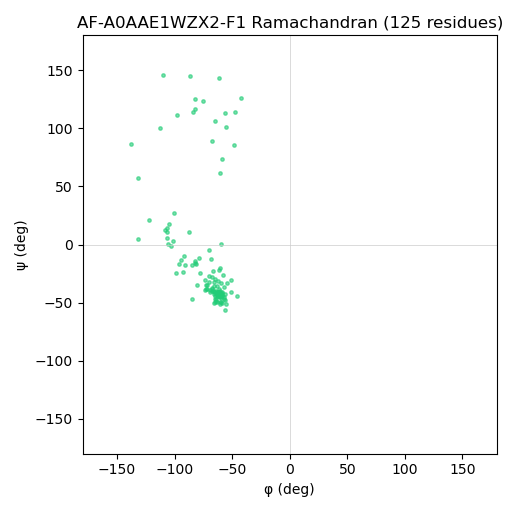 N 1
ATOM 866 C CA . ALA A 1 113 ? 6.535 -9.903 -13.894 1.00 64.88 113 ALA A CA 1
ATOM 867 C C . ALA A 1 113 ? 7.183 -10.170 -15.266 1.00 64.88 113 ALA A C 1
ATOM 869 O O . ALA A 1 113 ? 8.121 -10.955 -15.364 1.00 64.88 113 ALA A O 1
ATOM 870 N N . ARG A 1 114 ? 6.722 -9.494 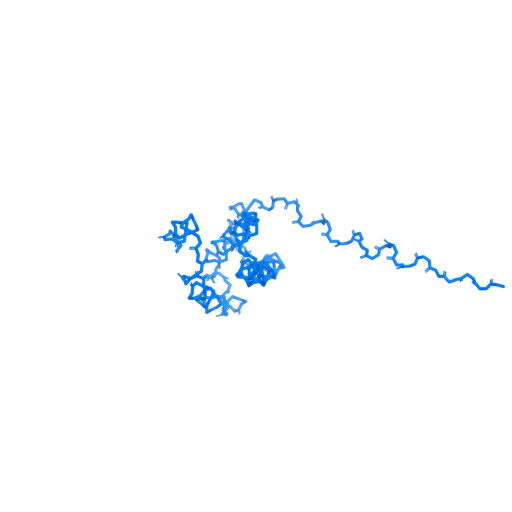-16.326 1.00 61.53 114 ARG A N 1
ATOM 871 C CA . ARG A 1 114 ? 7.343 -9.559 -17.663 1.00 61.53 114 ARG A CA 1
ATOM 872 C C . ARG A 1 114 ? 8.547 -8.627 -17.834 1.00 61.53 114 ARG A C 1
ATOM 874 O O . ARG A 1 114 ? 9.278 -8.779 -18.803 1.00 61.53 114 ARG A O 1
ATOM 881 N N . ASN A 1 115 ? 8.730 -7.670 -16.924 1.00 56.28 115 ASN A N 1
ATOM 882 C CA . ASN A 1 115 ? 9.639 -6.529 -17.066 1.00 56.28 115 ASN A CA 1
ATOM 883 C C . ASN A 1 115 ? 10.548 -6.310 -15.838 1.00 56.28 115 ASN A C 1
ATOM 885 O O . ASN A 1 115 ? 11.260 -5.309 -15.777 1.00 56.28 115 ASN A O 1
ATOM 889 N N . LEU A 1 116 ? 10.508 -7.197 -14.836 1.00 55.75 116 LEU A N 1
ATOM 890 C CA . LEU A 1 116 ? 11.210 -6.993 -13.572 1.00 55.75 116 LEU A CA 1
ATOM 891 C C . LEU A 1 116 ? 12.684 -7.401 -13.698 1.00 55.75 116 LEU A C 1
ATOM 893 O O . LEU A 1 116 ? 12.957 -8.557 -14.030 1.00 55.75 116 LEU A O 1
ATOM 897 N N . PRO A 1 117 ? 13.645 -6.520 -13.369 1.00 55.25 117 PRO A N 1
ATOM 898 C CA . PRO A 1 117 ? 15.010 -6.956 -13.116 1.00 55.25 117 PRO A CA 1
ATOM 899 C C . PRO A 1 117 ? 15.030 -7.920 -11.918 1.00 55.25 117 PRO A C 1
ATOM 901 O O . PRO A 1 117 ? 14.279 -7.754 -10.952 1.00 55.25 117 PRO A O 1
ATOM 904 N N . SER A 1 118 ? 15.890 -8.936 -11.988 1.00 53.88 118 SER A N 1
ATOM 905 C CA . SER A 1 118 ? 15.931 -10.096 -11.084 1.00 53.88 118 SER A CA 1
ATOM 906 C C . SER A 1 118 ? 15.959 -9.744 -9.586 1.00 53.88 118 SER A C 1
ATOM 908 O O . SER A 1 118 ? 15.407 -10.487 -8.777 1.00 53.88 118 SER A O 1
ATOM 910 N N . ASP A 1 119 ? 16.543 -8.599 -9.216 1.00 52.28 119 ASP A N 1
ATOM 911 C CA . ASP A 1 119 ? 16.646 -8.125 -7.827 1.00 52.28 119 ASP A CA 1
ATOM 912 C C . ASP A 1 119 ? 15.297 -7.785 -7.185 1.00 52.28 119 ASP A C 1
ATOM 914 O O . ASP A 1 119 ? 15.081 -8.052 -6.002 1.00 52.28 119 ASP A O 1
ATOM 918 N N . LEU A 1 120 ? 14.352 -7.244 -7.958 1.00 52.66 120 LEU A N 1
ATOM 919 C CA . LEU A 1 120 ? 13.015 -6.968 -7.440 1.00 52.66 120 LEU A CA 1
ATOM 920 C C . LEU A 1 120 ? 12.244 -8.277 -7.241 1.00 52.66 120 LEU A C 1
ATOM 922 O O . LEU A 1 120 ? 11.559 -8.428 -6.234 1.00 52.66 120 LEU A O 1
ATOM 926 N N . GLY A 1 121 ? 12.402 -9.257 -8.139 1.00 55.62 121 GLY A N 1
ATOM 927 C CA . GLY A 1 121 ? 11.654 -10.522 -8.102 1.00 55.62 121 GLY A CA 1
ATOM 928 C C . GLY A 1 121 ? 11.830 -11.290 -6.788 1.00 55.62 121 GLY A C 1
ATOM 929 O O . GLY A 1 121 ? 10.869 -11.844 -6.256 1.00 55.62 121 GLY A O 1
ATOM 930 N N . CYS A 1 122 ? 13.031 -11.242 -6.208 1.00 50.91 122 CYS A N 1
ATOM 931 C CA . CYS A 1 122 ? 13.331 -11.854 -4.912 1.00 50.91 122 CYS A CA 1
ATOM 932 C C . CYS A 1 122 ? 12.661 -11.137 -3.730 1.00 50.91 122 CYS A C 1
ATOM 934 O O . CYS A 1 122 ? 12.305 -11.779 -2.741 1.00 50.91 122 CYS A O 1
ATOM 936 N N . MET A 1 123 ? 12.489 -9.817 -3.817 1.00 53.50 123 MET A N 1
ATOM 937 C CA . MET A 1 123 ? 11.895 -9.007 -2.753 1.00 53.50 123 MET A CA 1
ATOM 938 C C . MET A 1 123 ? 10.379 -9.242 -2.649 1.00 53.50 123 MET A C 1
ATOM 940 O O . MET A 1 123 ? 9.833 -9.285 -1.548 1.00 53.50 123 MET A O 1
ATOM 944 N N . TRP A 1 124 ? 9.715 -9.478 -3.785 1.00 57.03 124 TRP A N 1
ATOM 945 C CA . TRP A 1 124 ? 8.264 -9.678 -3.866 1.00 57.03 124 TRP A CA 1
ATOM 946 C C . TRP A 1 124 ? 7.793 -11.097 -3.519 1.00 57.03 124 TRP A C 1
ATOM 948 O O . TRP A 1 124 ? 6.629 -11.271 -3.189 1.00 57.03 124 TRP A O 1
ATOM 958 N N . HIS A 1 125 ? 8.674 -12.105 -3.504 1.00 56.47 125 HIS A N 1
ATOM 959 C CA . HIS A 1 125 ? 8.316 -13.476 -3.096 1.00 56.47 125 HIS A CA 1
ATOM 960 C C . HIS A 1 125 ? 8.037 -13.617 -1.580 1.00 56.47 125 HIS A C 1
ATOM 962 O O . HIS A 1 125 ? 7.677 -14.693 -1.108 1.00 56.47 125 HIS A O 1
ATOM 968 N N . LYS A 1 126 ? 8.238 -12.542 -0.804 1.00 50.94 126 LYS A N 1
ATOM 969 C CA . LYS A 1 126 ? 7.990 -12.465 0.647 1.00 50.94 126 LYS A CA 1
ATOM 970 C C . LYS A 1 126 ? 6.738 -11.663 1.033 1.00 50.94 126 LYS A C 1
ATOM 972 O O . LYS A 1 126 ? 6.500 -11.503 2.231 1.00 50.94 126 LYS A O 1
ATOM 977 N N . LEU A 1 127 ? 6.007 -11.128 0.055 1.00 50.88 127 LEU A N 1
ATOM 978 C CA . LEU A 1 127 ? 4.755 -10.385 0.241 1.00 50.88 127 LEU A CA 1
ATOM 979 C C . LEU A 1 127 ? 3.563 -11.346 0.188 1.00 50.88 127 LEU A C 1
ATOM 981 O O . LEU A 1 127 ? 2.652 -11.169 1.025 1.00 50.88 127 LEU A O 1
#

Organism: NCBI:txid2727404

Solvent-accessible surface area (backbone atoms only — not comparable to full-atom values): 7862 Å² total; per-residue (Å²): 133,87,87,77,78,88,67,72,75,66,72,70,73,75,78,74,82,78,72,65,78,70,55,57,73,64,49,50,56,50,39,71,74,40,45,80,87,34,52,67,59,50,53,51,53,54,50,49,38,53,52,34,48,53,51,46,53,51,50,55,59,51,53,70,74,41,94,65,92,66,78,72,66,60,64,48,61,46,54,33,48,58,43,49,55,51,48,65,74,45,33,89,73,34,60,78,87,41,63,58,49,66,60,53,50,49,53,48,49,63,67,34,72,82,69,57,58,72,76,57,57,65,64,59,78,77,111

Sequence (127 aa):
MASLPDLAADLISASGRASEKLNLPSLQSKMKSDPEGYSSELTLIYKQFKSSLELFQQQVALNFTSLSGIASDSTVAKDLGDRAMFLAHVTPFYPKELAQYPNELVRFLESSARNLPSDLGCMWHKL

pLDDT: mean 74.19, std 20.51, range [35.06, 96.06]

Radius of gyration: 18.15 Å; Cα contacts (8 Å, |Δi|>4): 48; chains: 1; bounding box: 35×64×43 Å